Protein AF-A0A929H1S6-F1 (afdb_monomer)

pLDDT: mean 72.4, std 17.94, range [37.34, 91.69]

Solvent-accessible surface area (backbone atoms only — not comparable to full-atom values): 5581 Å² total; per-residue (Å²): 135,83,84,83,88,84,73,50,64,47,74,50,58,54,67,76,65,44,85,77,83,57,96,63,99,55,89,86,69,54,82,58,49,27,37,39,38,34,21,43,82,85,69,47,79,79,45,76,49,77,48,50,66,66,55,47,77,44,79,43,72,88,51,73,67,44,56,28,42,37,36,40,35,39,72,96,52,76,70,44,78,46,82,45,79,44,83,127

Radius of gyration: 14.64 Å; Cα contacts (8 Å, |Δi|>4): 142; chains: 1; bounding box: 43×25×33 Å

Foldseek 3Di:
DDDDPPAQKDKDFCVVVPPPDDPDVDPPPLPFWKKKWKAFPVRDTPDIDIDSDRMDIDRCVPPDFHKMWIWIGTVPDDIDIDIDGDDD

Secondary structure (DSSP, 8-state):
--------EEEEEGGGGGGTT---S-GGG----EEEEEE-TT--EEEEEEE--SEEEEE-TTSPSEEEEEEEEETTSPPEEEEEEE--

Nearest PDB structures (foldseek):
  7e9l-assembly1_B  TM=5.704E-01  e=1.915E-01  Bos taurus
  8qod-assembly1_C  TM=5.100E-01  e=9.599E-02  Homo sapiens
  8qq6-assembly1_C  TM=5.108E-01  e=1.707E-01  Homo sapiens
  4zma-assembly1_T  TM=5.271E-01  e=2.410E-01  Homo sapiens
  1boy-assembly1_A  TM=5.445E-01  e=1.707E-01  Homo sapiens

Sequence (88 aa):
MSPNPADDLVTISVEDIKQGSLKSKNPDTFKNEYEVTVYNNLQVKIYHLKTNEPSIQIDTKNLASGVYSVHITPKGKEKIVKQLIVTH

Structure (mmCIF, N/CA/C/O backbone):
data_AF-A0A929H1S6-F1
#
_entry.id   AF-A0A929H1S6-F1
#
loop_
_atom_site.group_PDB
_atom_site.id
_atom_site.type_symbol
_atom_site.label_atom_id
_atom_site.label_alt_id
_atom_site.label_comp_id
_atom_site.label_asym_id
_atom_site.label_entity_id
_atom_site.label_seq_id
_atom_site.pdbx_PDB_ins_code
_atom_site.Cartn_x
_atom_site.Cartn_y
_atom_site.Cartn_z
_atom_site.occupancy
_atom_site.B_iso_or_equiv
_atom_site.auth_seq_id
_atom_site.auth_comp_id
_atom_site.auth_asym_id
_atom_site.auth_atom_id
_atom_site.pdbx_PDB_model_num
ATOM 1 N N . MET A 1 1 ? 28.199 15.858 -11.951 1.00 38.97 1 MET A N 1
ATOM 2 C CA . MET A 1 1 ? 27.270 15.915 -10.804 1.00 38.97 1 MET A CA 1
ATOM 3 C C . MET A 1 1 ? 26.668 14.530 -10.683 1.00 38.97 1 MET A C 1
ATOM 5 O O . MET A 1 1 ? 26.003 14.111 -11.619 1.00 38.97 1 MET A O 1
ATOM 9 N N . SER A 1 2 ? 27.015 13.774 -9.644 1.00 40.34 2 SER A N 1
ATOM 10 C CA . SER A 1 2 ? 26.487 12.417 -9.458 1.00 40.34 2 SER A CA 1
ATOM 11 C C . SER A 1 2 ? 25.096 12.526 -8.835 1.00 40.34 2 SER A C 1
ATOM 13 O O . SER A 1 2 ? 24.986 13.176 -7.793 1.00 40.34 2 SER A O 1
ATOM 15 N N . PRO A 1 3 ? 24.039 11.961 -9.437 1.00 37.34 3 PRO A N 1
ATOM 16 C CA . PRO A 1 3 ? 22.756 11.912 -8.767 1.00 37.34 3 PRO A CA 1
ATOM 17 C C . PRO A 1 3 ? 22.883 10.928 -7.606 1.00 37.34 3 PRO A C 1
ATOM 19 O O . PRO A 1 3 ? 23.454 9.850 -7.745 1.00 37.34 3 PRO A O 1
ATOM 22 N N . ASN A 1 4 ? 22.418 11.355 -6.443 1.00 40.25 4 ASN A N 1
ATOM 23 C CA . ASN A 1 4 ? 22.279 10.542 -5.250 1.00 40.25 4 ASN A CA 1
ATOM 24 C C . ASN A 1 4 ? 20.878 9.908 -5.279 1.00 40.25 4 ASN A C 1
ATOM 26 O O . ASN A 1 4 ? 19.927 10.668 -5.111 1.00 40.25 4 ASN A O 1
ATOM 30 N N . PRO A 1 5 ? 20.706 8.584 -5.454 1.00 44.75 5 PRO A N 1
ATOM 31 C CA . PRO A 1 5 ? 19.429 7.921 -5.233 1.00 44.75 5 PRO A CA 1
ATOM 32 C C . PRO A 1 5 ? 19.582 7.037 -3.989 1.00 44.75 5 PRO A C 1
ATOM 34 O O . PRO A 1 5 ? 19.750 5.822 -4.075 1.00 44.75 5 PRO A O 1
ATOM 37 N N . ALA A 1 6 ? 19.719 7.662 -2.818 1.00 46.47 6 ALA A N 1
ATOM 38 C CA . ALA A 1 6 ? 19.946 6.918 -1.576 1.00 46.47 6 ALA A CA 1
ATOM 39 C C . ALA A 1 6 ? 18.674 6.728 -0.737 1.00 46.47 6 ALA A C 1
ATOM 41 O O . ALA A 1 6 ? 18.640 5.799 0.066 1.00 46.47 6 ALA A O 1
ATOM 42 N N . ASP A 1 7 ? 17.626 7.522 -0.969 1.00 54.03 7 ASP A N 1
ATOM 43 C CA . ASP A 1 7 ? 16.406 7.514 -0.157 1.00 54.03 7 ASP A CA 1
ATOM 44 C C . ASP A 1 7 ? 15.153 7.512 -1.040 1.00 54.03 7 ASP A C 1
ATOM 46 O O . ASP A 1 7 ? 14.378 8.465 -1.069 1.00 54.03 7 ASP A O 1
ATOM 50 N N . ASP A 1 8 ? 14.930 6.418 -1.768 1.00 67.12 8 ASP A N 1
ATOM 51 C CA . ASP A 1 8 ? 13.668 6.170 -2.476 1.00 67.12 8 ASP A CA 1
ATOM 52 C C . ASP A 1 8 ? 12.575 5.724 -1.484 1.00 67.12 8 ASP A C 1
ATOM 54 O O . ASP A 1 8 ? 11.978 4.654 -1.613 1.00 67.12 8 ASP A O 1
ATOM 58 N N . LEU A 1 9 ? 12.329 6.525 -0.444 1.00 73.88 9 LEU A N 1
ATOM 59 C CA . LEU A 1 9 ? 11.273 6.311 0.543 1.00 73.88 9 LEU A CA 1
ATOM 60 C C . LEU A 1 9 ? 10.056 7.160 0.184 1.00 73.88 9 LEU A C 1
ATOM 62 O O . LEU A 1 9 ? 10.134 8.386 0.098 1.00 73.88 9 LEU A O 1
ATOM 66 N N . VAL A 1 10 ? 8.895 6.521 0.052 1.00 77.62 10 VAL A N 1
ATOM 67 C CA . VAL A 1 10 ? 7.627 7.229 -0.129 1.00 77.62 10 VAL A CA 1
ATOM 68 C C . VAL A 1 10 ? 6.797 7.123 1.136 1.00 77.62 10 VAL A C 1
ATOM 70 O O . VAL A 1 10 ? 6.420 6.034 1.567 1.00 77.62 10 VAL A O 1
ATOM 73 N N . THR A 1 11 ? 6.487 8.277 1.726 1.00 78.12 11 THR A N 1
ATOM 74 C CA . THR A 1 11 ? 5.591 8.359 2.880 1.00 78.12 11 THR A CA 1
ATOM 75 C C . THR A 1 11 ? 4.157 8.540 2.401 1.00 78.12 11 THR A C 1
ATOM 77 O O . THR A 1 11 ? 3.844 9.506 1.707 1.00 78.12 11 THR A O 1
ATOM 80 N N . ILE A 1 12 ? 3.269 7.628 2.789 1.00 73.94 12 ILE A N 1
ATOM 81 C CA . ILE A 1 12 ? 1.832 7.753 2.552 1.00 73.94 12 ILE A CA 1
ATOM 82 C C . ILE A 1 12 ? 1.164 8.089 3.879 1.00 73.94 12 ILE A C 1
ATOM 84 O O . ILE A 1 12 ? 1.043 7.245 4.768 1.00 73.94 12 ILE A O 1
ATOM 88 N N . SER A 1 13 ? 0.702 9.331 3.997 1.00 70.50 13 SER A N 1
ATOM 89 C CA . SER A 1 13 ? -0.119 9.763 5.123 1.00 70.50 13 SER A CA 1
ATOM 90 C C . SER A 1 13 ? -1.559 9.281 4.947 1.00 70.50 13 SER A C 1
ATOM 92 O O . SER A 1 13 ? -2.190 9.450 3.895 1.00 70.50 13 SER A O 1
ATOM 94 N N . VAL A 1 14 ? -2.102 8.685 6.008 1.00 65.25 14 VAL A N 1
ATOM 95 C CA . VAL A 1 14 ? -3.513 8.280 6.107 1.00 65.25 14 VAL A CA 1
ATOM 96 C C . VAL A 1 14 ? -4.409 9.485 6.410 1.00 65.25 14 VAL A C 1
ATOM 98 O O . VAL A 1 14 ? -5.628 9.420 6.308 1.00 65.25 14 VAL A O 1
ATOM 101 N N . GLU A 1 15 ? -3.827 10.639 6.713 1.00 58.28 15 GLU A N 1
ATOM 102 C CA . GLU A 1 15 ? -4.544 11.892 6.947 1.00 58.28 15 GLU A CA 1
ATOM 103 C C . GLU A 1 15 ? -5.289 12.381 5.695 1.00 58.28 15 GLU A C 1
ATOM 105 O O . GLU A 1 15 ? -6.426 12.839 5.802 1.00 58.28 15 GLU A O 1
ATOM 110 N N . ASP A 1 16 ? -4.730 12.156 4.502 1.00 51.00 16 ASP A N 1
ATOM 111 C CA . ASP A 1 16 ? -5.392 12.406 3.211 1.00 51.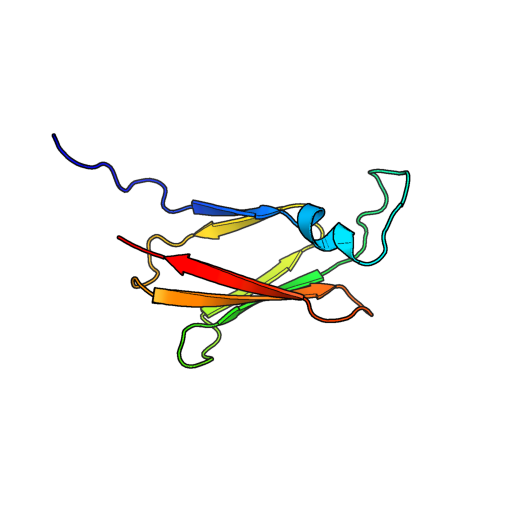00 16 ASP A CA 1
ATOM 112 C C . ASP A 1 16 ? -6.629 11.524 2.975 1.00 51.00 16 ASP A C 1
ATOM 114 O O . ASP A 1 16 ? -7.473 11.828 2.135 1.00 51.00 16 ASP A O 1
ATOM 118 N N . ILE A 1 17 ? -6.778 10.429 3.726 1.00 52.22 17 ILE A N 1
ATOM 119 C CA . ILE A 1 17 ? -7.960 9.556 3.665 1.00 52.22 17 ILE A CA 1
ATOM 120 C C . ILE A 1 17 ? -9.172 10.224 4.351 1.00 52.22 17 ILE A C 1
ATOM 122 O O . ILE A 1 17 ? -10.317 9.791 4.195 1.00 52.22 17 ILE A O 1
ATOM 126 N N . LYS A 1 18 ? -8.970 11.331 5.082 1.00 46.69 18 LYS A N 1
ATOM 127 C CA . LYS A 1 18 ? -10.035 12.032 5.815 1.00 46.69 18 LYS A CA 1
ATOM 128 C C . LYS A 1 18 ? -10.987 12.878 4.965 1.00 46.69 18 LYS A C 1
ATOM 130 O O . LYS A 1 18 ? -11.952 13.380 5.541 1.00 46.69 18 LYS A O 1
ATOM 135 N N . GLN A 1 19 ? -10.819 13.008 3.646 1.00 42.94 19 GLN A N 1
ATOM 136 C CA . GLN A 1 19 ? -11.785 13.774 2.835 1.00 42.94 19 GLN A CA 1
ATOM 137 C C . GLN A 1 19 ? -13.138 13.071 2.606 1.00 42.94 19 GLN A C 1
ATOM 139 O O . GLN A 1 19 ? -14.041 13.671 2.033 1.00 42.94 19 GLN A O 1
ATOM 144 N N . GLY A 1 20 ? -13.325 11.849 3.121 1.00 40.59 20 GLY A N 1
ATOM 145 C CA . GLY A 1 20 ? -14.611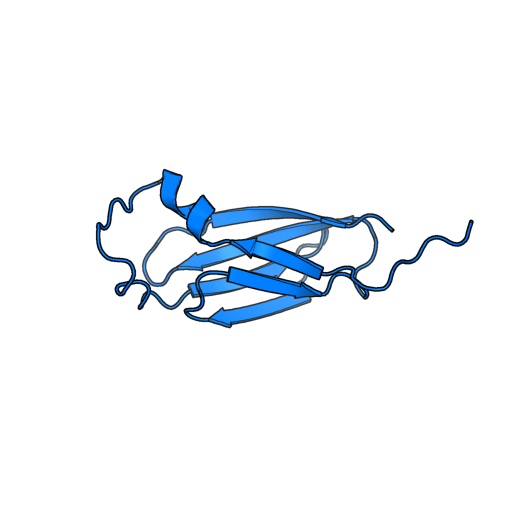 11.146 3.074 1.00 40.59 20 GLY A CA 1
ATOM 146 C C . GLY A 1 20 ? -15.529 11.367 4.278 1.00 40.59 20 GLY A C 1
ATOM 147 O O . GLY A 1 20 ? -16.683 11.731 4.097 1.00 40.59 20 GLY A O 1
ATOM 148 N N . SER A 1 21 ? -15.089 11.095 5.516 1.00 41.78 21 SER A N 1
ATOM 149 C CA . SER A 1 21 ? -16.006 11.039 6.681 1.00 41.78 21 SER A CA 1
ATOM 150 C C . SER A 1 21 ? -15.294 10.894 8.036 1.00 41.78 21 SER A C 1
ATOM 152 O O . SER A 1 21 ? -15.604 9.974 8.784 1.00 41.78 21 SER A O 1
ATOM 154 N N . LEU A 1 22 ? -14.331 11.744 8.405 1.00 44.72 22 LEU A N 1
ATOM 155 C CA . LEU A 1 22 ? -13.834 11.755 9.794 1.00 44.72 22 LEU A CA 1
ATOM 156 C C . LEU A 1 22 ? -13.377 13.153 10.242 1.00 44.72 22 LEU A C 1
ATOM 158 O O . LEU A 1 22 ? -12.198 13.400 10.493 1.00 44.72 22 LEU A O 1
ATOM 162 N N . LYS A 1 23 ? -14.344 14.056 10.447 1.00 38.69 23 LYS A N 1
ATOM 163 C CA . LYS A 1 23 ? -14.203 15.125 11.448 1.00 38.69 23 LYS A CA 1
ATOM 164 C C . LYS A 1 23 ? -14.269 14.489 12.844 1.00 38.69 23 LYS A C 1
ATOM 166 O O . LYS A 1 23 ? -15.300 14.563 13.500 1.00 38.69 23 LYS A O 1
ATOM 171 N N . SER A 1 24 ? -13.199 13.835 13.292 1.00 38.22 24 SER A N 1
ATOM 172 C CA . SER A 1 24 ? -13.053 13.516 14.717 1.00 38.22 24 SER A CA 1
ATOM 173 C C . SER A 1 24 ? -12.040 14.475 15.321 1.00 38.22 24 SER A C 1
ATOM 175 O O . SER A 1 24 ? -10.890 14.529 14.892 1.00 38.22 24 SER A O 1
ATOM 177 N N . LYS A 1 25 ? -12.513 15.276 16.277 1.00 40.81 25 LYS A N 1
ATOM 178 C CA . LYS A 1 25 ? -11.820 16.395 16.934 1.00 40.81 25 LYS A CA 1
ATOM 179 C C . LYS A 1 25 ? -10.701 15.960 17.899 1.00 40.81 25 LYS A C 1
ATOM 181 O O . LYS A 1 25 ? -10.143 16.817 18.570 1.00 40.81 25 LYS A O 1
ATOM 186 N N . ASN A 1 26 ? -10.373 14.666 17.952 1.00 41.12 26 ASN A N 1
ATOM 187 C CA . ASN A 1 26 ? -9.431 14.088 18.908 1.00 41.12 26 ASN A CA 1
ATOM 188 C C . ASN A 1 26 ? -8.309 13.325 18.167 1.00 41.12 26 ASN A C 1
ATOM 190 O O . ASN A 1 26 ? -8.613 12.360 17.458 1.00 41.12 26 ASN A O 1
ATOM 194 N N . PRO A 1 27 ? -7.030 13.718 18.316 1.00 47.59 27 PRO A N 1
ATOM 195 C CA . PRO A 1 27 ? -5.895 13.036 17.684 1.00 47.59 27 PRO A CA 1
ATOM 196 C C . PRO A 1 27 ? -5.621 11.628 18.256 1.00 47.59 27 PRO A C 1
ATOM 198 O O . PRO A 1 27 ? -5.060 10.791 17.557 1.00 47.59 27 PRO A O 1
ATOM 201 N N . ASP A 1 28 ? -6.111 11.312 19.458 1.00 43.50 28 ASP A N 1
ATOM 202 C CA . ASP A 1 28 ? -5.903 10.022 20.145 1.00 43.50 28 ASP A CA 1
ATOM 203 C C . ASP A 1 28 ? -6.788 8.852 19.664 1.00 43.50 28 ASP A C 1
ATOM 205 O O . ASP A 1 28 ? -6.700 7.738 20.180 1.00 43.50 28 ASP A O 1
ATOM 209 N N . THR A 1 29 ? -7.680 9.061 18.687 1.00 43.25 29 THR A N 1
ATOM 210 C CA . THR A 1 29 ? -8.655 8.033 18.250 1.00 43.25 29 THR A CA 1
ATOM 211 C C . THR A 1 29 ? -8.294 7.349 16.926 1.00 43.25 29 THR A C 1
ATOM 213 O O . THR A 1 29 ? -9.160 6.785 16.261 1.00 43.25 29 THR A O 1
ATOM 216 N N . PHE A 1 30 ? -7.019 7.323 16.534 1.00 52.06 30 PHE A N 1
ATOM 217 C CA . PHE A 1 30 ? -6.551 6.470 15.430 1.00 52.06 30 PHE A CA 1
ATOM 218 C C . PHE A 1 30 ? -6.347 4.999 15.851 1.00 52.06 30 PHE A C 1
ATOM 220 O O . PHE A 1 30 ? -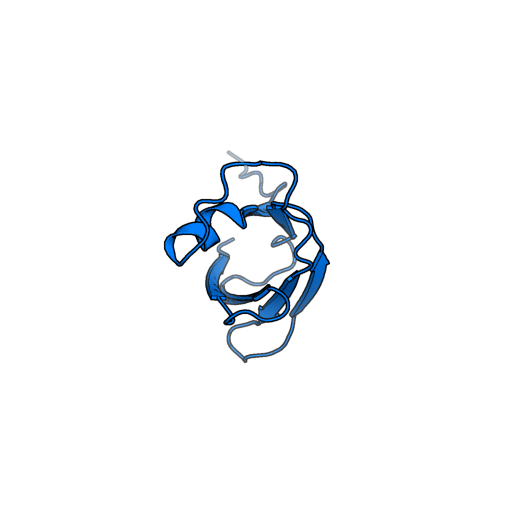5.529 4.281 15.293 1.00 52.06 30 PHE A O 1
ATOM 227 N N . LYS A 1 31 ? -7.163 4.477 16.779 1.00 52.69 31 LYS A N 1
ATOM 228 C CA . LYS A 1 31 ? -7.264 3.028 17.066 1.00 52.69 31 LYS A CA 1
ATOM 229 C C . LYS A 1 31 ? -8.008 2.243 15.969 1.00 52.69 31 LYS A C 1
ATOM 231 O O . LYS A 1 31 ? -8.580 1.191 16.235 1.00 52.69 31 LYS A O 1
ATOM 236 N N . ASN A 1 32 ? -8.022 2.745 14.739 1.00 66.12 32 ASN A N 1
ATOM 237 C CA . ASN A 1 32 ? -8.583 2.030 13.602 1.00 66.12 32 ASN A CA 1
ATOM 238 C C . ASN A 1 32 ? -7.425 1.359 12.878 1.00 66.12 32 ASN A C 1
ATOM 240 O O . ASN A 1 32 ? -6.832 1.957 11.988 1.00 66.12 32 ASN A O 1
ATOM 244 N N . GLU A 1 33 ? -7.097 0.141 13.304 1.00 76.25 33 GLU A N 1
ATOM 245 C CA . GLU A 1 33 ? -6.217 -0.756 12.556 1.00 76.25 33 GLU A CA 1
ATOM 246 C C . GLU A 1 33 ? -6.642 -0.769 11.081 1.00 76.25 33 GLU A C 1
ATOM 248 O O . GLU A 1 33 ? -7.830 -0.900 10.752 1.00 76.25 33 GLU A O 1
ATOM 253 N N . TYR A 1 34 ? -5.673 -0.590 10.195 1.00 81.88 34 TYR A N 1
ATOM 254 C CA . TYR A 1 34 ? -5.892 -0.623 8.764 1.00 81.88 34 TYR A CA 1
ATOM 255 C C . TYR A 1 34 ? -4.822 -1.469 8.085 1.00 81.88 34 TYR A C 1
ATOM 257 O O . TYR A 1 34 ? -3.704 -1.650 8.571 1.00 81.88 34 TYR A O 1
ATOM 265 N N . GLU A 1 35 ? -5.205 -2.028 6.948 1.00 87.81 35 GLU A N 1
ATOM 266 C CA . GLU A 1 35 ? -4.362 -2.895 6.145 1.00 87.81 35 GLU A CA 1
ATOM 267 C C . GLU A 1 35 ? -3.942 -2.158 4.878 1.00 87.81 35 GLU A C 1
ATOM 269 O O . GLU A 1 35 ? -4.787 -1.721 4.095 1.00 87.81 35 GLU A O 1
ATOM 274 N N . VAL A 1 36 ? -2.639 -2.031 4.664 1.00 88.25 36 VAL A N 1
ATOM 275 C CA . VAL A 1 36 ? -2.063 -1.520 3.426 1.00 88.25 36 VAL A CA 1
ATOM 276 C C . VAL A 1 36 ? -1.565 -2.690 2.602 1.00 88.25 36 VAL A C 1
ATOM 278 O O . VAL A 1 36 ? -0.806 -3.523 3.084 1.00 88.25 36 VAL A O 1
ATOM 281 N N . THR A 1 37 ? -1.965 -2.747 1.339 1.00 91.12 37 THR A N 1
ATOM 282 C CA . THR A 1 37 ? -1.423 -3.695 0.368 1.00 91.12 37 THR A CA 1
ATOM 283 C C . THR A 1 37 ? -1.035 -2.955 -0.901 1.00 91.12 37 THR A C 1
ATOM 285 O O . THR A 1 37 ? -1.859 -2.248 -1.476 1.00 91.12 37 THR A O 1
ATOM 288 N N . VAL A 1 38 ? 0.202 -3.131 -1.355 1.00 90.00 38 VAL A N 1
ATOM 289 C CA . VAL A 1 38 ? 0.695 -2.555 -2.608 1.00 90.00 38 VAL A CA 1
ATOM 290 C C . VAL A 1 38 ? 0.719 -3.636 -3.676 1.00 90.00 38 VAL A C 1
ATOM 292 O O . VAL A 1 38 ? 1.215 -4.744 -3.454 1.00 90.00 38 VAL A O 1
ATOM 295 N N . TYR A 1 39 ? 0.193 -3.289 -4.841 1.00 91.69 39 TYR A N 1
ATOM 296 C CA . TYR A 1 39 ? 0.149 -4.128 -6.023 1.00 91.69 39 TYR A CA 1
ATOM 297 C C . TYR A 1 39 ? 0.975 -3.491 -7.133 1.00 91.69 39 TYR A C 1
ATOM 299 O O . TYR A 1 39 ? 0.942 -2.271 -7.307 1.00 91.69 39 TYR A O 1
ATOM 307 N N . ASN A 1 40 ? 1.683 -4.308 -7.906 1.00 89.62 40 ASN A N 1
ATOM 308 C CA . ASN A 1 40 ? 2.289 -3.849 -9.154 1.00 89.62 40 ASN A CA 1
ATOM 309 C C . ASN A 1 40 ? 1.239 -3.721 -10.276 1.00 89.62 40 ASN A C 1
ATOM 311 O O . ASN A 1 40 ? 0.057 -4.028 -10.099 1.00 89.62 40 ASN A O 1
ATOM 315 N N . ASN A 1 41 ? 1.684 -3.289 -11.453 1.00 84.94 41 ASN A N 1
ATOM 316 C CA . ASN A 1 41 ? 0.868 -3.171 -12.664 1.00 84.94 41 ASN A CA 1
ATOM 317 C C . ASN A 1 41 ? 0.205 -4.490 -13.116 1.00 84.94 41 ASN A C 1
ATOM 319 O O . ASN A 1 41 ? -0.809 -4.451 -13.806 1.00 84.94 41 ASN A O 1
ATOM 323 N N . LEU A 1 42 ? 0.743 -5.644 -12.713 1.00 89.25 42 LEU A N 1
ATOM 324 C CA . LEU A 1 42 ? 0.186 -6.975 -12.979 1.00 89.25 42 LEU A CA 1
ATOM 325 C C . LEU A 1 42 ? -0.779 -7.458 -11.879 1.00 89.25 42 LEU A C 1
AT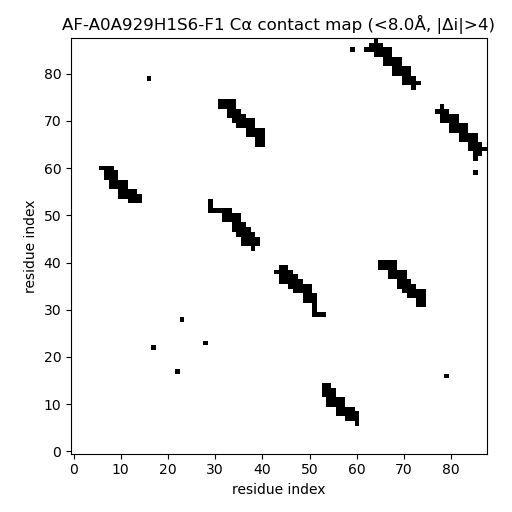OM 327 O O . LEU A 1 42 ? -1.145 -8.629 -11.860 1.00 89.25 42 LEU A O 1
ATOM 331 N N . GLN A 1 43 ? -1.174 -6.584 -10.946 1.00 87.88 43 GLN A N 1
ATOM 332 C CA . GLN A 1 43 ? -1.987 -6.920 -9.769 1.00 87.88 43 GLN A CA 1
ATOM 333 C C . GLN A 1 43 ? -1.358 -7.977 -8.842 1.00 87.88 43 GLN A C 1
ATOM 335 O O . GLN A 1 43 ? -2.050 -8.620 -8.050 1.00 87.88 43 GLN A O 1
ATOM 340 N N . VAL A 1 44 ? -0.033 -8.128 -8.873 1.00 90.00 44 VAL A N 1
ATOM 341 C CA . VAL A 1 44 ? 0.705 -8.973 -7.929 1.00 90.00 44 VAL A CA 1
ATOM 342 C C . VAL A 1 44 ? 0.968 -8.178 -6.654 1.00 90.00 44 VAL A C 1
ATOM 344 O O . VAL A 1 44 ? 1.456 -7.048 -6.712 1.00 90.00 44 VAL A O 1
ATOM 347 N N . LYS A 1 45 ? 0.655 -8.772 -5.496 1.00 91.44 45 LYS A N 1
ATOM 348 C CA . LYS A 1 45 ? 0.964 -8.200 -4.178 1.00 91.44 45 LYS A CA 1
ATOM 349 C C . LYS A 1 45 ? 2.476 -8.175 -3.977 1.00 91.44 45 LYS A C 1
ATOM 351 O O . LYS A 1 45 ? 3.100 -9.230 -3.957 1.00 91.44 45 LYS A O 1
ATOM 356 N N . ILE A 1 46 ? 3.034 -6.986 -3.794 1.00 89.62 46 ILE A N 1
ATOM 357 C CA . ILE A 1 46 ? 4.473 -6.792 -3.559 1.00 89.62 46 ILE A CA 1
ATOM 358 C C . ILE A 1 46 ? 4.784 -6.335 -2.133 1.00 89.62 46 ILE A C 1
ATOM 360 O O . ILE A 1 46 ? 5.891 -6.533 -1.65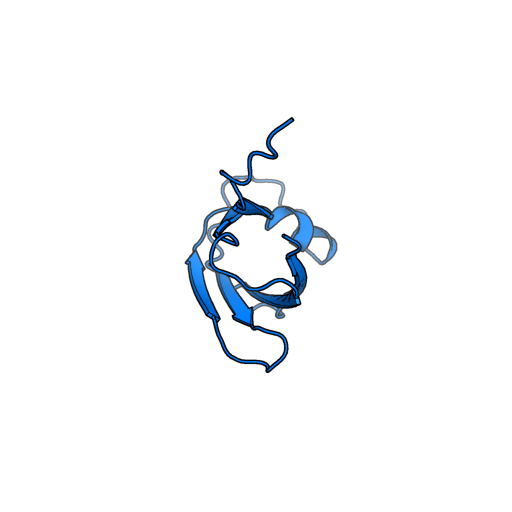0 1.00 89.62 46 ILE A O 1
ATOM 364 N N . TYR A 1 47 ? 3.804 -5.745 -1.447 1.00 88.06 47 TYR A N 1
ATOM 365 C CA . TYR A 1 47 ? 3.947 -5.286 -0.073 1.00 88.06 47 TYR A CA 1
ATOM 366 C C . TYR A 1 47 ? 2.617 -5.409 0.659 1.00 88.06 47 TYR A C 1
ATOM 368 O O . TYR A 1 47 ? 1.553 -5.180 0.075 1.00 88.06 47 TYR A O 1
ATOM 376 N N . HIS A 1 48 ? 2.676 -5.758 1.938 1.00 89.94 48 HIS A N 1
ATOM 377 C CA . HIS A 1 48 ? 1.514 -5.855 2.803 1.00 89.94 48 HIS A CA 1
ATOM 378 C C . HIS A 1 48 ? 1.902 -5.517 4.240 1.00 89.94 48 HIS A C 1
ATOM 380 O O . HIS A 1 48 ? 2.857 -6.081 4.769 1.00 89.94 48 HIS A O 1
ATOM 386 N N . LEU A 1 49 ? 1.136 -4.633 4.872 1.00 87.38 49 LEU A N 1
ATOM 387 C CA . LEU A 1 49 ? 1.334 -4.223 6.255 1.00 87.38 49 LEU A CA 1
ATOM 388 C C . LEU A 1 49 ? -0.018 -3.991 6.926 1.00 87.38 49 LEU A C 1
ATOM 390 O O . LEU A 1 49 ? -0.887 -3.325 6.369 1.00 87.38 49 LEU A O 1
ATOM 394 N N . LYS A 1 50 ? -0.172 -4.479 8.155 1.00 87.94 50 LYS A N 1
ATOM 395 C CA . LYS A 1 50 ? -1.247 -4.062 9.060 1.00 87.94 50 LYS A CA 1
ATOM 396 C C . LYS A 1 50 ? -0.656 -3.128 10.093 1.00 87.94 50 LYS A C 1
ATOM 398 O O . LYS A 1 50 ? 0.313 -3.492 10.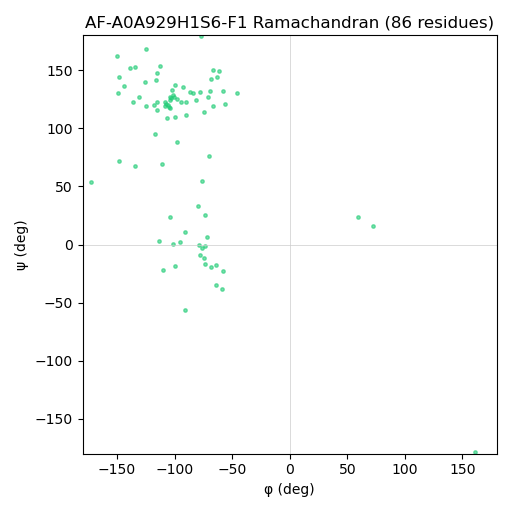753 1.00 87.94 50 LYS A O 1
ATOM 403 N N . THR A 1 51 ? -1.215 -1.935 10.212 1.00 83.25 51 THR A N 1
ATOM 404 C CA . THR A 1 51 ? -0.724 -0.940 11.160 1.00 83.25 51 THR A CA 1
AT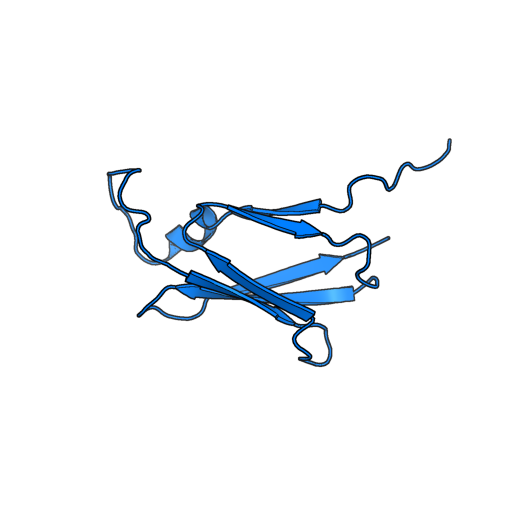OM 405 C C . THR A 1 51 ? -1.859 -0.038 11.635 1.00 83.25 51 THR A C 1
ATOM 407 O O . THR A 1 51 ? -2.947 0.010 11.058 1.00 83.25 51 THR A O 1
ATOM 410 N N . ASN A 1 52 ? -1.613 0.646 12.740 1.00 80.62 52 ASN A N 1
ATOM 411 C CA . ASN A 1 52 ? -2.435 1.715 13.290 1.00 80.62 52 ASN A CA 1
ATOM 412 C C . ASN A 1 52 ? -1.711 3.072 13.240 1.00 80.62 52 ASN A C 1
ATOM 414 O O . ASN A 1 52 ? -2.244 4.059 13.746 1.00 80.62 52 ASN A O 1
ATOM 418 N N . GLU A 1 53 ? -0.507 3.126 12.667 1.00 80.94 53 GLU A N 1
ATOM 419 C CA . GLU A 1 53 ? 0.264 4.362 12.558 1.00 80.94 53 GLU A CA 1
ATOM 420 C C . GLU A 1 53 ? -0.426 5.368 11.627 1.00 80.94 53 GLU A C 1
ATOM 422 O O . GLU A 1 53 ? -1.139 4.977 10.716 1.00 80.94 53 GLU A O 1
ATOM 427 N N . PRO A 1 54 ? -0.284 6.683 11.811 1.00 71.75 54 PRO A N 1
ATOM 428 C CA . PRO A 1 54 ? -0.940 7.667 10.942 1.00 71.75 54 PRO A CA 1
ATOM 429 C C . PRO A 1 54 ? -0.288 7.785 9.553 1.00 71.75 54 PRO A C 1
ATOM 431 O O . PRO A 1 54 ? -0.893 8.320 8.619 1.00 71.75 54 PRO A O 1
ATOM 434 N N . SER A 1 55 ? 0.935 7.286 9.408 1.00 77.44 55 SER A N 1
ATOM 435 C CA . SER A 1 55 ? 1.708 7.294 8.175 1.00 77.44 55 SER A CA 1
ATOM 436 C C . SER A 1 55 ? 2.421 5.961 7.996 1.00 77.44 55 SER A C 1
ATOM 438 O O . SER A 1 55 ? 2.742 5.267 8.956 1.00 77.44 55 SER A O 1
ATOM 440 N N . ILE A 1 56 ? 2.656 5.606 6.740 1.00 80.00 56 ILE A N 1
ATOM 441 C CA . ILE A 1 56 ? 3.439 4.434 6.357 1.00 80.00 56 ILE A CA 1
ATOM 442 C C . ILE A 1 56 ? 4.553 4.859 5.412 1.00 80.00 56 ILE A C 1
ATOM 444 O O . ILE A 1 56 ? 4.338 5.683 4.523 1.00 80.00 56 ILE A O 1
ATOM 448 N N . GLN A 1 57 ? 5.732 4.277 5.590 1.00 82.69 57 GLN A N 1
ATOM 449 C CA . GLN A 1 57 ? 6.850 4.450 4.672 1.00 82.69 57 GLN A CA 1
ATOM 450 C C . GLN A 1 57 ? 6.984 3.201 3.808 1.00 82.69 57 GLN A C 1
ATOM 452 O O . GLN A 1 57 ? 7.053 2.082 4.319 1.00 82.69 57 GLN A O 1
ATOM 457 N N . ILE A 1 58 ? 6.990 3.399 2.495 1.00 81.12 58 ILE A N 1
ATOM 458 C CA . ILE A 1 58 ? 7.221 2.348 1.511 1.00 81.12 58 ILE A CA 1
ATOM 459 C C . ILE A 1 58 ? 8.604 2.579 0.923 1.00 81.12 58 ILE A C 1
ATOM 461 O O . ILE A 1 58 ? 8.863 3.629 0.334 1.00 81.12 58 ILE A O 1
ATOM 465 N N . ASP A 1 59 ? 9.470 1.582 1.071 1.00 83.75 59 ASP A N 1
ATOM 466 C CA . AS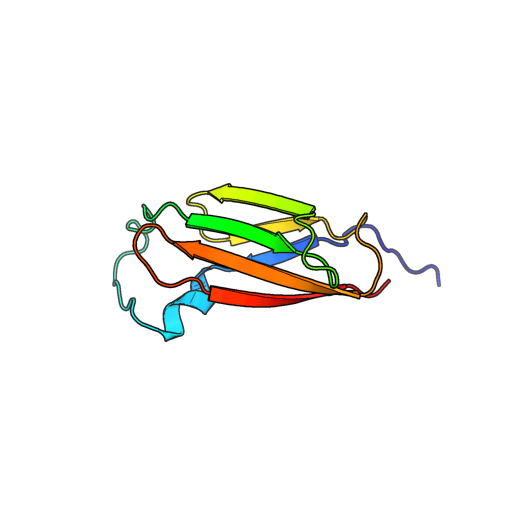P A 1 59 ? 10.751 1.540 0.379 1.00 83.75 59 ASP A CA 1
ATOM 467 C C . ASP A 1 59 ? 10.521 1.192 -1.097 1.00 83.75 59 ASP A C 1
ATOM 469 O O . ASP A 1 59 ? 10.042 0.108 -1.441 1.00 83.75 59 ASP A O 1
ATOM 473 N N . THR A 1 60 ? 10.828 2.150 -1.966 1.00 82.62 60 THR A N 1
ATOM 474 C CA . THR 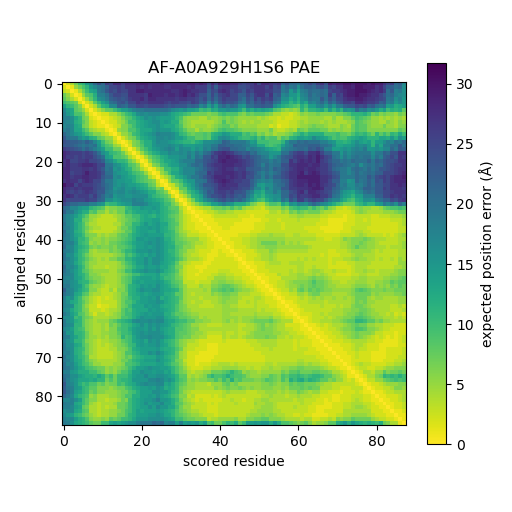A 1 60 ? 10.692 2.040 -3.420 1.00 82.62 60 THR A CA 1
ATOM 475 C C . THR A 1 60 ? 12.025 1.774 -4.125 1.00 82.62 60 THR A C 1
ATOM 477 O O . THR A 1 60 ? 12.036 1.558 -5.337 1.00 82.62 60 THR A O 1
ATOM 480 N N . LYS A 1 61 ? 13.134 1.655 -3.380 1.00 81.25 61 LYS A N 1
ATOM 481 C CA . LYS A 1 61 ? 14.488 1.421 -3.912 1.00 81.25 61 LYS A CA 1
ATOM 482 C C . LYS A 1 61 ? 14.603 0.142 -4.731 1.00 81.25 61 LYS A C 1
ATOM 484 O O . LYS A 1 61 ? 15.293 0.093 -5.743 1.00 81.25 61 LYS A O 1
ATOM 489 N N . ASN A 1 62 ? 13.922 -0.910 -4.282 1.00 79.44 62 ASN A N 1
ATOM 490 C CA . ASN A 1 62 ? 13.920 -2.212 -4.951 1.00 79.44 62 ASN A CA 1
ATOM 491 C C . ASN A 1 62 ? 12.725 -2.390 -5.902 1.00 79.44 62 ASN A C 1
ATOM 493 O O . ASN A 1 62 ? 12.553 -3.463 -6.482 1.00 79.44 62 ASN A O 1
ATOM 497 N N . LEU A 1 63 ? 11.875 -1.369 -6.047 1.00 83.31 63 LEU A N 1
ATOM 498 C CA . LEU A 1 63 ? 10.751 -1.403 -6.970 1.00 83.31 63 LEU A CA 1
ATOM 499 C C . LEU A 1 63 ? 11.212 -0.936 -8.347 1.00 83.31 63 LEU A C 1
ATOM 501 O O . LEU A 1 63 ? 11.835 0.113 -8.486 1.00 83.31 63 LEU A O 1
ATOM 505 N N . ALA A 1 64 ? 10.871 -1.706 -9.380 1.00 84.12 64 ALA A N 1
ATOM 506 C CA . ALA A 1 64 ? 11.082 -1.281 -10.757 1.00 84.12 64 ALA A CA 1
ATOM 507 C C . ALA A 1 64 ? 10.270 -0.011 -11.048 1.00 84.12 64 ALA A C 1
ATOM 509 O O . ALA A 1 64 ? 9.173 0.165 -10.505 1.00 84.12 64 ALA A O 1
ATOM 510 N N . SER A 1 65 ? 10.767 0.846 -11.939 1.00 83.75 65 SER A N 1
ATOM 511 C CA . SER A 1 65 ? 10.014 2.021 -12.374 1.00 83.75 65 SER A CA 1
ATOM 512 C C . SER A 1 65 ? 8.676 1.599 -12.985 1.00 83.75 65 SER A C 1
ATOM 514 O O . SER A 1 65 ? 8.607 0.681 -13.805 1.00 83.75 65 SER A O 1
ATOM 516 N N . GLY A 1 66 ? 7.596 2.248 -12.566 1.00 85.62 66 GLY A N 1
ATOM 517 C CA . GLY A 1 66 ? 6.251 1.863 -12.963 1.00 85.62 66 GLY A CA 1
ATOM 518 C C . GLY A 1 66 ? 5.167 2.413 -12.049 1.00 85.62 66 GLY A C 1
ATOM 519 O O . GLY A 1 66 ? 5.424 3.151 -11.097 1.00 85.62 66 GLY A O 1
ATOM 520 N N . VAL A 1 67 ? 3.928 2.044 -12.365 1.00 88.31 67 VAL A N 1
ATOM 521 C CA . VAL A 1 67 ? 2.746 2.435 -11.595 1.00 88.31 67 VAL A CA 1
ATOM 522 C C . VAL A 1 67 ? 2.326 1.281 -10.693 1.00 88.31 67 VAL A C 1
ATOM 524 O O . VAL A 1 67 ? 2.091 0.161 -11.150 1.00 88.31 67 VAL A O 1
ATOM 527 N N . TYR A 1 68 ? 2.190 1.590 -9.413 1.00 88.50 68 TYR A N 1
ATOM 528 C CA . TYR A 1 68 ? 1.759 0.693 -8.357 1.00 88.50 68 TYR A CA 1
ATOM 529 C C . TYR A 1 68 ? 0.426 1.173 -7.788 1.00 88.50 68 TYR A C 1
ATOM 531 O O . TYR A 1 68 ? 0.139 2.370 -7.732 1.00 88.50 68 TYR A O 1
ATOM 539 N N . SER A 1 69 ? -0.404 0.230 -7.357 1.00 90.25 69 SER A N 1
ATOM 540 C CA . SER A 1 69 ? -1.678 0.515 -6.696 1.00 90.25 69 SER A CA 1
ATOM 541 C C . SER A 1 69 ? -1.553 0.227 -5.209 1.00 90.25 69 SER A C 1
ATOM 543 O O . SER A 1 69 ? -1.282 -0.902 -4.810 1.00 90.25 69 SER A O 1
ATOM 545 N N . VAL A 1 70 ? -1.768 1.240 -4.380 1.00 89.31 70 VAL A N 1
ATOM 546 C CA . VAL A 1 70 ? -1.747 1.141 -2.922 1.00 89.31 70 VAL A CA 1
ATOM 547 C C . VAL A 1 70 ? -3.184 1.051 -2.431 1.00 89.31 70 VAL A C 1
ATOM 549 O O . VAL A 1 70 ? -3.949 2.009 -2.514 1.00 89.31 70 VAL A O 1
ATOM 552 N N . HIS A 1 71 ? -3.569 -0.117 -1.938 1.00 89.88 71 HIS A N 1
ATOM 553 C CA . HIS A 1 71 ? -4.872 -0.356 -1.336 1.00 89.88 71 HIS A CA 1
ATOM 554 C C . HIS A 1 71 ? -4.759 -0.168 0.170 1.00 89.88 71 HIS A C 1
ATOM 556 O O . HIS A 1 71 ? -3.981 -0.862 0.816 1.00 89.88 71 HIS A O 1
ATOM 562 N N . ILE A 1 72 ? -5.558 0.731 0.726 1.00 86.88 72 ILE A N 1
ATOM 563 C CA . ILE A 1 72 ? -5.638 0.998 2.157 1.00 86.88 72 ILE A CA 1
ATOM 564 C C . ILE A 1 72 ? -7.042 0.604 2.600 1.00 86.88 72 ILE A C 1
ATOM 566 O O . ILE A 1 72 ? -8.027 1.186 2.148 1.00 86.88 72 ILE A O 1
ATOM 570 N N . THR A 1 73 ? -7.138 -0.405 3.457 1.00 85.44 73 THR A N 1
ATOM 571 C CA . THR A 1 73 ? -8.402 -0.979 3.926 1.00 85.44 73 THR A CA 1
ATOM 572 C C . THR A 1 73 ? -8.514 -0.765 5.431 1.00 85.44 73 THR A C 1
ATOM 574 O O . THR A 1 73 ? -7.970 -1.556 6.206 1.00 85.44 73 THR A O 1
ATOM 577 N N . PRO A 1 74 ? -9.187 0.306 5.884 1.00 81.81 74 PRO A N 1
ATOM 578 C CA . PRO A 1 74 ? -9.478 0.480 7.297 1.00 81.81 74 PRO A CA 1
ATOM 579 C C . PRO A 1 74 ? -10.496 -0.565 7.754 1.00 81.81 74 PRO A C 1
ATOM 581 O O . PRO A 1 74 ? -11.439 -0.891 7.028 1.00 81.81 74 PRO A O 1
ATOM 584 N N . LYS A 1 75 ? -10.338 -1.082 8.974 1.00 76.56 75 LYS A N 1
ATOM 585 C CA . LYS A 1 75 ? -11.246 -2.093 9.527 1.00 76.56 75 LYS A CA 1
ATOM 586 C C . LYS A 1 75 ? -12.698 -1.602 9.529 1.00 76.56 75 LYS A C 1
ATOM 588 O O . LYS A 1 75 ? -13.021 -0.588 10.144 1.00 76.56 75 LYS A O 1
ATOM 593 N N . GLY A 1 76 ? -13.571 -2.339 8.839 1.00 71.62 76 GLY A N 1
ATOM 594 C CA . GLY A 1 76 ? -15.002 -2.030 8.745 1.00 71.62 76 GLY A CA 1
ATOM 595 C C . GLY A 1 76 ? -15.346 -0.813 7.877 1.00 71.62 76 GLY A C 1
ATOM 596 O O . GLY A 1 76 ? -16.453 -0.295 7.998 1.00 71.62 76 GLY A O 1
ATOM 597 N N . LYS A 1 77 ? -14.422 -0.337 7.030 1.00 76.94 77 LYS A N 1
ATOM 598 C CA . LYS A 1 77 ? -14.654 0.772 6.094 1.00 76.94 77 LYS A CA 1
ATOM 599 C C . LYS A 1 77 ? -14.338 0.380 4.659 1.00 76.94 77 LYS A C 1
ATOM 601 O O . LYS A 1 77 ? -13.733 -0.655 4.390 1.00 76.94 77 LYS A O 1
ATOM 606 N N . GLU A 1 78 ? -14.750 1.245 3.741 1.00 77.50 78 GLU A N 1
ATOM 607 C CA . GLU A 1 78 ? -14.440 1.102 2.327 1.00 77.50 78 GLU A CA 1
ATOM 608 C C . GLU A 1 78 ? -12.933 1.188 2.066 1.00 77.50 78 GLU A C 1
ATOM 610 O O . GLU A 1 78 ? -12.197 1.940 2.710 1.00 77.50 78 GLU A O 1
ATOM 615 N N . LYS A 1 79 ? -12.490 0.393 1.092 1.00 81.81 79 LYS A N 1
ATOM 616 C CA . LYS A 1 79 ? -11.109 0.366 0.617 1.00 81.81 79 LYS A CA 1
ATOM 617 C C . LYS A 1 79 ? -10.804 1.648 -0.155 1.00 81.81 79 LYS A C 1
ATOM 619 O O . LYS A 1 79 ? -11.461 1.941 -1.149 1.00 81.81 79 LYS A O 1
ATOM 624 N N . ILE A 1 80 ? -9.740 2.340 0.233 1.00 83.94 80 ILE A N 1
ATOM 625 C CA . ILE A 1 80 ? -9.168 3.454 -0.523 1.00 83.94 80 ILE A CA 1
ATOM 626 C C . ILE A 1 80 ? -8.070 2.920 -1.435 1.00 83.94 80 ILE A C 1
ATOM 628 O O . ILE A 1 80 ? -7.235 2.123 -1.013 1.00 83.94 80 ILE A O 1
ATOM 632 N N . VAL A 1 81 ? -8.056 3.370 -2.686 1.00 86.25 81 VAL A N 1
ATOM 633 C CA . VAL A 1 81 ? -7.008 3.032 -3.651 1.00 86.25 81 VAL A CA 1
ATOM 634 C C . VAL A 1 81 ? -6.265 4.307 -4.022 1.00 86.25 81 VAL A C 1
ATOM 636 O O . VAL A 1 81 ? -6.874 5.268 -4.482 1.00 86.25 81 VAL A O 1
ATOM 639 N N . LYS A 1 82 ? -4.950 4.313 -3.812 1.00 85.25 82 LYS A N 1
ATOM 640 C CA . LYS A 1 82 ? -4.033 5.359 -4.272 1.00 85.25 82 LYS A CA 1
ATOM 641 C C . LYS A 1 82 ? -3.107 4.797 -5.345 1.00 85.25 82 LYS A C 1
ATOM 643 O O . LYS A 1 82 ? -2.828 3.600 -5.363 1.00 85.25 82 LYS A O 1
ATOM 648 N N . GLN A 1 83 ? -2.619 5.663 -6.223 1.00 85.62 83 GLN A N 1
ATOM 649 C CA . GLN A 1 83 ? -1.576 5.316 -7.182 1.00 85.62 83 GLN A CA 1
ATOM 650 C C . GLN A 1 83 ? -0.227 5.817 -6.673 1.00 85.62 83 GLN A C 1
ATOM 652 O O . GLN A 1 83 ? -0.123 6.931 -6.165 1.00 85.62 83 GLN A O 1
ATOM 657 N N . LEU A 1 84 ? 0.788 4.974 -6.813 1.00 84.75 84 LEU A N 1
ATOM 658 C CA . LEU A 1 84 ? 2.180 5.272 -6.522 1.00 84.75 84 LEU A CA 1
ATOM 659 C C . LEU A 1 84 ? 2.960 5.134 -7.827 1.00 84.75 84 LEU A C 1
ATOM 661 O O . LEU A 1 84 ? 2.953 4.069 -8.438 1.00 84.75 84 LEU A O 1
ATOM 665 N N . ILE A 1 85 ? 3.607 6.207 -8.266 1.00 85.44 85 ILE A N 1
ATOM 666 C CA . ILE A 1 85 ? 4.433 6.209 -9.474 1.00 85.44 85 ILE A CA 1
ATOM 667 C C . ILE A 1 85 ? 5.888 6.208 -9.017 1.00 85.44 85 ILE A C 1
ATOM 669 O O . ILE A 1 85 ? 6.308 7.130 -8.324 1.00 85.44 85 ILE A O 1
ATOM 673 N N . VAL A 1 86 ? 6.631 5.166 -9.381 1.00 84.00 86 VAL A N 1
ATOM 674 C CA . VAL A 1 86 ? 8.065 5.035 -9.093 1.00 84.00 86 VAL A CA 1
ATOM 675 C C . VAL A 1 86 ? 8.835 5.318 -10.379 1.00 84.00 86 VAL A C 1
ATOM 677 O O . VAL A 1 86 ? 8.561 4.702 -11.411 1.00 84.00 86 VAL A O 1
ATOM 680 N N . THR A 1 87 ? 9.798 6.235 -10.324 1.00 80.12 87 THR A N 1
ATOM 681 C CA . THR A 1 87 ? 10.671 6.616 -11.445 1.00 80.12 87 THR A CA 1
ATOM 682 C C . THR A 1 87 ? 12.101 6.736 -10.937 1.00 80.12 87 THR A C 1
ATOM 684 O O . THR A 1 87 ? 12.330 7.524 -10.023 1.00 80.12 87 THR A O 1
ATOM 687 N N . HIS A 1 88 ? 13.018 5.969 -11.531 1.00 75.75 88 HIS A N 1
ATOM 688 C CA . HIS A 1 88 ? 14.458 5.975 -11.245 1.00 75.75 88 HIS A CA 1
ATOM 689 C C . HIS A 1 88 ? 15.218 6.637 -12.391 1.00 75.75 88 HIS A C 1
ATOM 691 O O . HIS A 1 88 ? 14.714 6.540 -13.536 1.00 75.75 88 HIS A O 1
#

Mean predicted aligned error: 10.08 Å